Protein AF-A0A1Z8M2N9-F1 (afdb_monomer_lite)

Radius of gyration: 24.53 Å; chains: 1; bounding box: 33×75×41 Å

Secondary structure (DSSP, 8-state):
--SSTTTTHHHHHHHHHHHHHTS----S---------PPPEEEEEE-TT--BTTTHHHHHHHHHHTSTTEEEEEEPPPSSSSB-SS-EEEEEE-TT--HHHHHHHHHHTT-TT-EEE-

Foldseek 3Di:
DPPPVVVVVVVVVVVVVVVVVPPDDPDPDDPPPPPVQQDKDKFKKAQPPQWWDPPSQVVLFCLQVVDPFWDGKADDDAPDPTTRPGRMIMTTGGPPDDQVVSQVSCVVVVRHPMDTDD

pLDDT: mean 80.14, std 20.67, range [43.5, 97.88]

Sequence (118 aa):
MRGIAYAIAVLVAAGMVYLIAFQEPSNPAQTNAAAVQAEPASLTLNVPEMHCIYACFPSVKENLESREDVISVELVKQKEEGPIDTPNVIVTYSAEFDVDDAVASLEKEGFPNSSVVE

Structure (mmCIF, N/CA/C/O backbone):
data_AF-A0A1Z8M2N9-F1
#
_entry.id   AF-A0A1Z8M2N9-F1
#
loop_
_atom_site.group_PDB
_atom_site.id
_atom_site.type_symbol
_atom_site.label_atom_id
_atom_site.label_alt_id
_atom_site.label_comp_id
_atom_site.label_asym_id
_atom_site.label_entity_id
_atom_site.label_seq_id
_atom_site.pdbx_PDB_ins_code
_atom_site.Cartn_x
_atom_site.Cartn_y
_atom_site.Cartn_z
_atom_site.occupancy
_atom_site.B_iso_or_equiv
_atom_site.auth_seq_id
_atom_site.auth_comp_id
_atom_site.auth_asym_id
_atom_site.auth_atom_id
_atom_site.pdbx_PDB_model_num
ATOM 1 N N . MET A 1 1 ? 15.158 63.856 1.414 1.00 55.81 1 MET A N 1
ATOM 2 C CA . MET A 1 1 ? 15.472 62.452 1.772 1.00 55.81 1 MET A CA 1
ATOM 3 C C . MET A 1 1 ? 15.367 62.197 3.286 1.00 55.81 1 MET A C 1
ATOM 5 O O . MET A 1 1 ? 16.335 61.773 3.897 1.00 55.81 1 MET A O 1
ATOM 9 N N . ARG A 1 2 ? 14.218 62.473 3.925 1.00 55.06 2 ARG A N 1
ATOM 10 C CA . ARG A 1 2 ? 13.986 62.146 5.355 1.00 55.06 2 ARG A CA 1
ATOM 11 C C . ARG A 1 2 ? 12.550 61.693 5.689 1.00 55.06 2 ARG A C 1
ATOM 13 O O . ARG A 1 2 ? 12.278 61.380 6.836 1.00 55.06 2 ARG A O 1
ATOM 20 N N . GLY A 1 3 ? 11.651 61.621 4.700 1.00 47.78 3 GLY A N 1
ATOM 21 C CA . GLY A 1 3 ? 10.238 61.256 4.907 1.00 47.78 3 GLY A CA 1
ATOM 22 C C . GLY A 1 3 ? 9.883 59.788 4.638 1.00 47.78 3 GLY A C 1
ATOM 23 O O . GLY A 1 3 ? 8.794 59.366 4.991 1.00 47.78 3 GLY A O 1
ATOM 24 N N . ILE A 1 4 ? 10.780 59.002 4.033 1.00 53.22 4 ILE A N 1
ATOM 25 C CA . ILE A 1 4 ? 10.471 57.626 3.588 1.00 53.22 4 ILE A CA 1
ATOM 26 C C . ILE A 1 4 ? 10.848 56.583 4.659 1.00 53.22 4 ILE A C 1
ATOM 28 O O . ILE A 1 4 ? 10.261 55.510 4.721 1.00 53.22 4 ILE A O 1
ATOM 32 N N . ALA A 1 5 ? 11.773 56.914 5.567 1.00 50.75 5 ALA A N 1
ATOM 33 C CA . ALA A 1 5 ? 12.242 55.984 6.598 1.00 50.75 5 ALA A CA 1
ATOM 34 C C . ALA A 1 5 ? 11.222 55.744 7.730 1.00 50.75 5 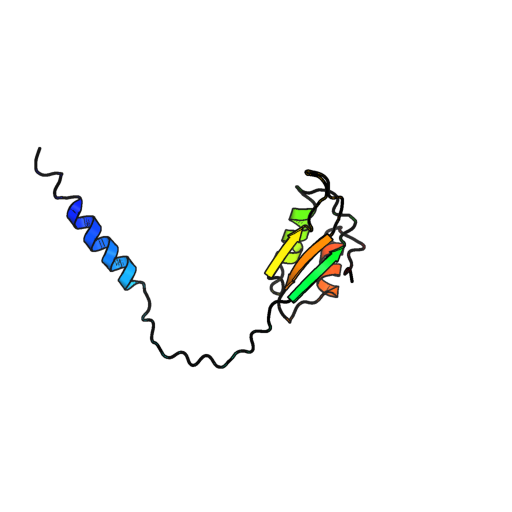ALA A C 1
ATOM 36 O O . ALA A 1 5 ? 11.224 54.678 8.337 1.00 50.75 5 ALA A O 1
ATOM 37 N N . TYR A 1 6 ? 10.322 56.697 7.998 1.00 50.12 6 TYR A N 1
ATOM 38 C CA . TYR A 1 6 ? 9.347 56.576 9.091 1.00 50.12 6 TYR A CA 1
ATOM 39 C C . TYR A 1 6 ? 8.035 55.884 8.687 1.00 50.12 6 TYR A C 1
ATOM 41 O O . TYR A 1 6 ? 7.246 55.533 9.559 1.00 50.12 6 TYR A O 1
ATOM 49 N N . ALA A 1 7 ? 7.809 55.632 7.393 1.00 48.56 7 ALA A N 1
ATOM 50 C CA . ALA A 1 7 ? 6.603 54.951 6.914 1.00 48.56 7 ALA A CA 1
ATOM 51 C C . ALA A 1 7 ? 6.660 53.416 7.078 1.00 48.56 7 ALA A C 1
ATOM 53 O O . ALA A 1 7 ? 5.619 52.770 7.144 1.00 48.56 7 ALA A O 1
ATOM 54 N N . ILE A 1 8 ? 7.856 52.824 7.184 1.00 52.81 8 ILE A N 1
ATOM 55 C CA . ILE A 1 8 ? 8.026 51.359 7.242 1.00 52.81 8 ILE A CA 1
ATOM 56 C C . ILE A 1 8 ? 7.925 50.827 8.683 1.00 52.81 8 ILE A C 1
ATOM 58 O O . ILE A 1 8 ? 7.434 49.723 8.900 1.00 52.81 8 ILE A O 1
ATOM 62 N N . ALA A 1 9 ? 8.301 51.622 9.688 1.00 46.59 9 ALA A N 1
ATOM 63 C CA . ALA A 1 9 ? 8.289 51.179 11.086 1.00 46.59 9 ALA A CA 1
ATOM 64 C C . ALA A 1 9 ? 6.873 51.016 11.680 1.00 46.59 9 ALA A C 1
ATOM 66 O O . ALA A 1 9 ? 6.684 50.230 12.603 1.00 46.59 9 ALA A O 1
ATOM 67 N N . VAL A 1 10 ? 5.867 51.719 11.148 1.00 50.84 10 VAL A N 1
ATOM 68 C CA . VAL A 1 10 ? 4.492 51.674 11.684 1.00 50.84 10 VAL A CA 1
ATOM 69 C C . VAL A 1 10 ? 3.697 50.473 11.148 1.00 50.84 10 VAL A C 1
ATOM 71 O O . VAL A 1 10 ? 2.810 49.967 11.833 1.00 50.84 10 VAL A O 1
ATOM 74 N N . LEU A 1 11 ? 4.046 49.944 9.970 1.00 50.22 11 LEU A N 1
ATOM 75 C CA . LEU A 1 11 ? 3.332 48.809 9.368 1.00 50.22 11 LEU A CA 1
ATOM 76 C C . LEU A 1 11 ? 3.673 47.452 10.008 1.00 50.22 11 LEU A C 1
ATOM 78 O O . LEU A 1 11 ? 2.864 46.530 9.940 1.00 50.22 11 LEU A O 1
ATOM 82 N N . VAL A 1 12 ? 4.814 47.329 10.693 1.00 53.00 12 VAL A N 1
ATOM 83 C CA . VAL A 1 12 ? 5.210 46.073 11.361 1.00 53.00 12 VAL A CA 1
ATOM 84 C C . VAL A 1 12 ? 4.450 45.861 12.679 1.00 53.00 12 VAL A C 1
ATOM 86 O O . VAL A 1 12 ? 4.140 44.727 13.038 1.00 53.00 12 VAL A O 1
ATOM 89 N N . ALA A 1 13 ? 4.069 46.938 13.376 1.00 50.47 13 ALA A N 1
ATOM 90 C CA . ALA A 1 13 ? 3.350 46.835 14.649 1.00 50.47 13 ALA A CA 1
ATOM 91 C C . ALA A 1 13 ? 1.858 46.498 14.472 1.00 50.47 13 ALA A C 1
ATOM 93 O O . ALA A 1 13 ? 1.310 45.731 15.258 1.00 50.47 13 ALA A O 1
ATOM 94 N N . ALA A 1 14 ? 1.201 47.014 13.427 1.00 52.34 14 ALA A N 1
ATOM 95 C CA . ALA A 1 14 ? -0.212 46.718 13.169 1.00 52.34 14 ALA A CA 1
ATOM 96 C C . ALA A 1 14 ? -0.439 45.297 12.609 1.00 52.34 14 ALA A C 1
ATOM 98 O O . ALA A 1 14 ? -1.479 44.696 12.869 1.00 52.34 14 ALA A O 1
ATOM 99 N N . GLY A 1 15 ? 0.540 44.732 11.890 1.00 51.09 15 GLY A N 1
ATOM 100 C CA . GLY A 1 15 ? 0.459 43.366 11.356 1.00 51.09 15 GLY A CA 1
ATOM 101 C C . GLY A 1 15 ? 0.570 42.267 12.421 1.00 51.09 15 GLY A C 1
ATOM 102 O O . GLY A 1 15 ? -0.100 41.243 12.317 1.00 51.09 15 GLY A O 1
ATOM 103 N N . MET A 1 16 ? 1.354 42.487 13.483 1.00 56.38 16 MET A N 1
ATOM 104 C CA . MET A 1 16 ? 1.513 41.512 14.575 1.00 56.38 16 MET A CA 1
ATOM 105 C C . MET A 1 16 ? 0.244 41.354 15.428 1.00 56.38 16 MET A C 1
ATOM 107 O O . MET A 1 16 ? -0.035 40.261 15.911 1.00 56.38 16 MET A O 1
ATOM 111 N N . VAL A 1 17 ? -0.558 42.413 15.591 1.00 53.97 17 VAL A N 1
ATOM 112 C CA . VAL A 1 17 ? -1.796 42.355 16.394 1.00 53.97 17 VAL A CA 1
ATOM 113 C C . VAL A 1 17 ? -2.914 41.610 15.652 1.00 53.97 17 VAL A C 1
ATOM 115 O O . VAL A 1 17 ? -3.728 40.941 16.285 1.00 53.97 17 VAL A O 1
ATOM 118 N N . TYR A 1 18 ? -2.925 41.642 14.314 1.00 51.06 18 TYR A N 1
ATOM 119 C CA . TYR A 1 18 ? -3.904 40.896 13.515 1.00 51.06 18 TYR A CA 1
ATOM 120 C C . TYR A 1 18 ? -3.677 39.372 13.560 1.00 51.06 18 TYR A C 1
ATOM 122 O O . TYR A 1 18 ? -4.642 38.615 13.525 1.00 51.06 18 TYR A O 1
ATOM 130 N N . LEU A 1 19 ? -2.429 38.909 13.721 1.00 50.25 19 LEU A N 1
ATOM 131 C CA . LEU A 1 19 ? -2.129 37.478 13.898 1.00 50.25 19 LEU A CA 1
ATOM 132 C C . LEU A 1 19 ? -2.524 36.937 15.283 1.00 50.25 19 LEU A C 1
ATOM 134 O O . LEU A 1 19 ? -2.783 35.746 15.409 1.00 50.25 19 LEU A O 1
ATOM 138 N N . I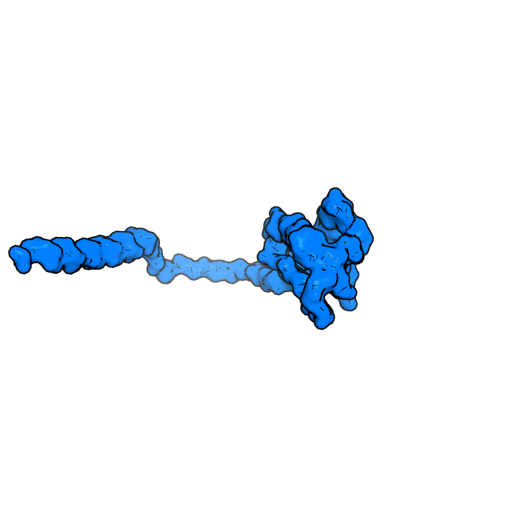LE A 1 20 ? -2.615 37.796 16.305 1.00 54.06 20 ILE A N 1
ATOM 139 C CA . ILE A 1 20 ? -3.066 37.402 17.652 1.00 54.06 20 ILE A CA 1
ATOM 140 C C . ILE A 1 20 ? -4.601 37.453 17.750 1.00 54.06 20 ILE A C 1
ATOM 142 O O . ILE A 1 20 ? -5.197 36.668 18.476 1.00 54.06 20 ILE A O 1
ATOM 146 N N . ALA A 1 21 ? -5.272 38.325 16.988 1.00 51.84 21 ALA A N 1
ATOM 147 C CA . ALA A 1 21 ? -6.736 38.439 16.996 1.00 51.84 21 ALA A CA 1
ATOM 148 C C . ALA A 1 21 ? -7.469 37.321 16.222 1.00 51.84 21 ALA A C 1
ATOM 150 O O . ALA A 1 21 ? -8.672 37.153 16.406 1.00 51.84 21 ALA A O 1
ATOM 151 N N . PHE A 1 22 ? -6.759 36.555 15.385 1.00 50.91 22 PHE A N 1
ATOM 152 C CA . PHE A 1 22 ? -7.249 35.301 14.789 1.00 50.91 22 PHE A CA 1
ATOM 153 C C . PHE A 1 22 ? -6.872 34.053 15.609 1.00 50.91 22 PHE A C 1
ATOM 155 O O . PHE A 1 22 ? -7.164 32.939 15.181 1.00 50.91 22 PHE A O 1
ATOM 162 N N . GLN A 1 23 ? -6.255 34.209 16.788 1.00 46.03 23 GLN A N 1
ATOM 163 C CA . GLN A 1 23 ? -6.206 33.125 17.764 1.00 46.03 23 GLN A CA 1
ATOM 164 C C . GLN A 1 23 ? -7.536 33.104 18.509 1.00 46.03 23 GLN A C 1
ATOM 166 O O . GLN A 1 23 ? -7.813 33.951 19.361 1.00 46.03 23 GLN A O 1
ATOM 171 N N . GLU A 1 24 ? -8.374 32.136 18.146 1.00 54.34 24 GLU A N 1
ATOM 172 C CA . GLU A 1 24 ? -9.525 31.738 18.943 1.00 54.34 24 GLU A CA 1
ATOM 173 C C . GLU A 1 24 ? -9.108 31.593 20.417 1.00 54.34 24 GLU A C 1
ATOM 175 O O . GLU A 1 24 ? -8.003 31.123 20.710 1.00 54.34 24 GLU A O 1
ATOM 180 N N . PRO A 1 25 ? -9.950 32.033 21.364 1.00 43.62 25 PRO A N 1
ATOM 181 C CA . PRO A 1 25 ? -9.616 31.999 22.775 1.00 43.62 25 PRO A CA 1
ATOM 182 C C . PRO A 1 25 ? -9.407 30.546 23.208 1.00 43.62 25 PRO A C 1
ATOM 184 O O . PRO A 1 25 ? -10.364 29.785 23.340 1.00 43.62 25 PRO A O 1
ATOM 187 N N . SER A 1 26 ? -8.153 30.177 23.474 1.00 47.47 26 SER A N 1
ATOM 188 C CA . SER A 1 26 ? -7.788 28.960 24.196 1.00 47.47 26 SER A CA 1
ATOM 189 C C . SER A 1 26 ? -8.337 29.045 25.620 1.00 47.47 26 SER A C 1
ATOM 191 O O . SER A 1 26 ? -7.664 29.456 26.564 1.00 47.47 26 SER A O 1
ATOM 193 N N . ASN A 1 27 ? -9.609 28.692 25.757 1.00 47.41 27 ASN A N 1
ATOM 194 C CA . ASN A 1 27 ? -10.272 28.398 27.011 1.00 47.41 27 ASN A CA 1
ATOM 195 C C . ASN A 1 27 ? -9.625 27.132 27.606 1.00 47.41 27 ASN A C 1
ATOM 197 O O . ASN A 1 27 ? -9.676 26.085 26.957 1.00 47.41 27 ASN A O 1
ATOM 201 N N . PRO A 1 28 ? -9.028 27.151 28.813 1.00 51.44 28 PRO A N 1
ATOM 202 C CA . PRO A 1 28 ? -8.526 25.936 29.435 1.00 51.44 28 PRO A CA 1
ATOM 203 C C . PRO A 1 28 ? -9.701 25.231 30.119 1.00 51.44 28 PRO A C 1
ATOM 205 O O . PRO A 1 28 ? -9.833 25.238 31.338 1.00 51.44 28 PRO A O 1
ATOM 208 N N . ALA A 1 29 ? -10.604 24.669 29.321 1.00 49.81 29 ALA A N 1
ATOM 209 C CA . ALA A 1 29 ? -11.669 23.795 29.795 1.00 49.81 29 ALA A CA 1
ATOM 210 C C . ALA A 1 29 ? -12.166 22.914 28.646 1.00 49.81 29 ALA A C 1
ATOM 212 O O . ALA A 1 29 ? -13.322 22.980 28.239 1.00 49.81 29 ALA A O 1
ATOM 213 N N . GLN A 1 30 ? -11.280 22.068 28.129 1.00 43.50 30 GLN A N 1
ATOM 214 C CA . GLN A 1 30 ? -11.705 20.834 27.489 1.00 43.50 30 GLN A CA 1
ATOM 215 C C . GLN A 1 30 ? -11.309 19.690 28.410 1.00 43.50 30 GLN A C 1
ATOM 217 O O . GLN A 1 30 ? -10.186 19.191 28.414 1.00 43.50 30 GLN A O 1
ATOM 222 N N . THR A 1 31 ? -12.273 19.299 29.242 1.00 52.31 31 THR A N 1
ATOM 223 C CA . THR A 1 31 ? -12.415 17.915 29.670 1.00 52.31 31 THR A CA 1
ATOM 224 C C . THR A 1 31 ? -12.534 17.089 28.396 1.00 52.31 31 THR A C 1
ATOM 226 O O . THR A 1 31 ? -13.632 16.843 27.905 1.00 52.31 31 THR A O 1
ATOM 229 N N . ASN A 1 32 ? -11.400 16.692 27.825 1.00 44.50 32 ASN A N 1
ATOM 230 C CA . ASN A 1 32 ? -11.409 15.577 26.907 1.00 44.50 32 ASN A CA 1
ATOM 231 C C . ASN A 1 32 ? -11.711 14.372 27.784 1.00 44.50 32 ASN A C 1
ATOM 233 O O . ASN A 1 32 ? -10.857 13.867 28.513 1.00 44.50 32 ASN A O 1
ATOM 237 N N . ALA A 1 33 ? -12.979 13.954 27.736 1.00 46.62 33 ALA A N 1
ATOM 238 C CA . ALA A 1 33 ? -13.302 12.546 27.808 1.00 46.62 33 ALA A CA 1
ATOM 239 C C . ALA A 1 33 ? -12.168 11.819 27.091 1.00 46.62 33 ALA A C 1
ATOM 241 O O . ALA A 1 33 ? -11.838 12.183 25.959 1.00 46.62 33 ALA A O 1
ATOM 242 N N . ALA A 1 34 ? -11.510 10.901 27.792 1.00 44.03 34 ALA A N 1
ATOM 243 C CA . ALA A 1 34 ? -10.560 10.004 27.180 1.00 44.03 34 ALA A CA 1
ATOM 244 C C . ALA A 1 34 ? -11.332 9.237 26.100 1.00 44.03 34 ALA A C 1
ATOM 246 O O . ALA A 1 34 ? -11.907 8.182 26.353 1.00 44.03 34 ALA A O 1
ATOM 247 N N . ALA A 1 35 ? -11.415 9.821 24.903 1.00 50.44 35 ALA A N 1
ATOM 248 C CA . ALA A 1 35 ? -11.509 9.062 23.690 1.00 50.44 35 ALA A CA 1
ATOM 249 C C . ALA A 1 35 ? -10.293 8.162 23.798 1.00 50.44 35 ALA A C 1
ATOM 251 O O . ALA A 1 35 ? -9.155 8.637 23.812 1.00 50.44 35 ALA A O 1
ATOM 252 N N . VAL A 1 36 ? -10.556 6.885 24.034 1.00 51.06 36 VAL A N 1
ATOM 253 C CA . VAL A 1 36 ? -9.588 5.833 23.799 1.00 51.06 36 VAL A CA 1
ATOM 254 C C . VAL A 1 36 ? -9.283 5.960 22.310 1.00 51.06 36 VAL A C 1
ATOM 256 O O . VAL A 1 36 ? -9.975 5.382 21.481 1.00 51.06 36 VAL A O 1
ATOM 259 N N . GLN A 1 37 ? -8.362 6.863 21.961 1.00 55.88 37 GLN A N 1
ATOM 260 C CA . GLN A 1 37 ? -7.787 6.934 20.634 1.00 55.88 37 GLN A CA 1
ATOM 261 C C . GLN A 1 37 ? -7.098 5.596 20.498 1.00 55.88 37 GLN A C 1
ATOM 263 O O . GLN A 1 37 ? -6.113 5.335 21.188 1.00 55.88 37 GLN A O 1
ATOM 268 N N . ALA A 1 38 ? -7.711 4.710 19.719 1.00 69.44 38 ALA A N 1
ATOM 269 C CA . ALA A 1 38 ? -7.055 3.482 19.349 1.00 69.44 38 ALA A CA 1
ATOM 270 C C . ALA A 1 38 ? -5.715 3.882 18.730 1.00 69.44 38 ALA A C 1
ATOM 272 O O . ALA A 1 38 ? -5.674 4.716 17.821 1.00 69.44 38 ALA A O 1
ATOM 273 N N . GLU A 1 39 ? -4.628 3.382 19.314 1.00 83.25 39 GLU A N 1
ATOM 274 C CA . GLU A 1 39 ? -3.299 3.694 18.816 1.00 83.25 39 GLU A CA 1
ATOM 275 C C . GLU A 1 39 ? -3.183 3.195 17.371 1.00 83.25 39 GLU A C 1
ATOM 277 O O . GLU A 1 39 ? -3.701 2.118 17.053 1.00 83.25 39 GLU A O 1
ATOM 282 N N . PRO A 1 40 ? -2.543 3.973 16.484 1.00 91.12 40 PRO A N 1
ATOM 283 C CA . PRO A 1 40 ? -2.321 3.545 15.116 1.00 91.12 40 PRO A CA 1
ATOM 284 C C . PRO A 1 40 ? -1.497 2.256 15.106 1.00 91.12 40 PRO A C 1
ATOM 286 O O . PRO A 1 40 ? -0.501 2.129 15.822 1.00 91.12 40 PRO A O 1
ATOM 289 N N . ALA A 1 41 ? -1.920 1.305 14.282 1.00 94.25 41 ALA A N 1
ATOM 290 C CA . ALA A 1 41 ? -1.231 0.041 14.077 1.00 94.25 41 ALA A CA 1
ATOM 291 C C . ALA A 1 41 ? -0.517 0.047 12.722 1.00 94.25 41 ALA A C 1
ATOM 293 O O . ALA A 1 41 ? -0.759 0.908 11.876 1.00 94.25 41 ALA A O 1
ATOM 294 N N . SER A 1 42 ? 0.391 -0.908 12.523 1.00 95.44 42 SER A N 1
ATOM 295 C CA . SER A 1 42 ? 1.072 -1.081 11.242 1.00 95.44 42 SER A CA 1
ATOM 296 C C . SER A 1 42 ? 1.119 -2.545 10.837 1.00 95.44 42 SER A C 1
ATOM 298 O O . SER A 1 42 ? 1.164 -3.435 11.687 1.00 95.44 42 SER A O 1
ATOM 300 N N . LEU A 1 43 ? 1.086 -2.789 9.532 1.00 96.12 43 LEU A N 1
ATOM 301 C CA . LEU A 1 43 ? 1.277 -4.107 8.941 1.00 96.12 43 LEU A CA 1
ATOM 302 C C . LEU A 1 43 ? 2.082 -3.988 7.656 1.00 96.12 43 LEU A C 1
ATOM 304 O O . LEU A 1 43 ? 2.190 -2.910 7.071 1.00 96.12 43 LEU A O 1
ATOM 308 N N . THR A 1 44 ? 2.638 -5.110 7.214 1.00 97.75 44 THR A N 1
ATOM 309 C CA . THR A 1 44 ? 3.362 -5.182 5.947 1.00 97.75 44 THR A CA 1
ATOM 310 C C . THR A 1 44 ? 2.531 -5.943 4.923 1.00 97.75 44 THR A C 1
ATOM 312 O O . THR A 1 44 ? 2.120 -7.074 5.179 1.00 97.75 44 THR A O 1
ATOM 315 N N . LEU A 1 45 ? 2.314 -5.339 3.757 1.00 97.50 45 LEU A N 1
ATOM 316 C CA . LEU A 1 45 ? 1.737 -5.997 2.587 1.00 97.50 45 LEU A CA 1
ATOM 317 C C . LEU A 1 45 ? 2.842 -6.328 1.590 1.00 97.50 45 LEU A C 1
ATOM 319 O O . LEU A 1 45 ? 3.663 -5.472 1.269 1.00 97.50 45 LEU A O 1
ATOM 323 N N . ASN A 1 46 ? 2.839 -7.549 1.074 1.00 97.75 46 ASN A N 1
ATOM 324 C CA . ASN A 1 46 ? 3.535 -7.924 -0.145 1.00 97.75 46 ASN A CA 1
ATOM 325 C C . ASN A 1 46 ? 2.659 -7.554 -1.348 1.00 97.75 46 ASN A C 1
ATOM 327 O O . ASN A 1 46 ? 1.466 -7.846 -1.352 1.00 97.75 46 ASN A O 1
ATOM 331 N N . VAL A 1 47 ? 3.252 -6.914 -2.353 1.00 97.06 47 VAL A N 1
ATOM 332 C CA . VAL A 1 47 ? 2.594 -6.451 -3.581 1.00 97.06 47 VAL A CA 1
ATOM 333 C C . VAL A 1 47 ? 3.435 -6.918 -4.777 1.00 97.06 47 VAL A C 1
ATOM 335 O O . VAL A 1 47 ? 4.223 -6.134 -5.309 1.00 97.06 47 VAL A O 1
ATOM 338 N N . PRO A 1 48 ? 3.333 -8.195 -5.194 1.00 95.94 48 PRO A N 1
ATOM 339 C CA . PRO A 1 48 ? 4.308 -8.840 -6.081 1.00 95.94 48 PRO A CA 1
ATOM 340 C C . PRO A 1 48 ? 4.604 -8.087 -7.380 1.00 95.94 48 PRO A C 1
ATOM 342 O O . PRO A 1 48 ? 5.760 -7.996 -7.783 1.00 95.94 48 PRO A O 1
ATOM 345 N N . GLU A 1 49 ? 3.570 -7.514 -7.997 1.00 94.69 49 GLU A N 1
ATOM 346 C CA . GLU A 1 49 ? 3.647 -6.840 -9.301 1.00 94.69 49 GLU A CA 1
ATOM 347 C C . GLU A 1 49 ? 4.219 -5.407 -9.217 1.00 94.69 49 GLU A C 1
ATOM 349 O O . GLU A 1 49 ? 4.414 -4.725 -10.228 1.00 94.69 49 GLU A O 1
ATOM 354 N N . MET A 1 50 ? 4.525 -4.916 -8.012 1.00 94.00 50 MET A N 1
ATOM 355 C CA . MET A 1 50 ? 5.097 -3.589 -7.789 1.00 94.00 50 MET A CA 1
ATOM 356 C C . MET A 1 50 ? 6.610 -3.578 -8.074 1.00 94.00 50 MET A C 1
ATOM 358 O O . MET A 1 50 ? 7.437 -3.507 -7.170 1.00 94.00 50 MET A O 1
ATOM 362 N N . HIS A 1 51 ? 6.991 -3.613 -9.351 1.00 89.56 51 HIS A N 1
ATOM 363 C CA . HIS A 1 51 ? 8.398 -3.723 -9.770 1.00 89.56 51 HIS A CA 1
ATOM 364 C C . HIS A 1 51 ? 9.142 -2.387 -9.938 1.00 89.56 51 HIS A C 1
ATOM 366 O O . HIS A 1 51 ? 10.345 -2.378 -10.205 1.00 89.56 51 HIS A O 1
ATOM 372 N N . CYS A 1 52 ? 8.451 -1.248 -9.829 1.00 88.88 52 CYS A N 1
ATOM 373 C CA . CYS A 1 52 ? 9.000 0.048 -10.218 1.00 88.88 52 CYS A CA 1
ATOM 374 C C . CYS A 1 52 ? 8.767 1.168 -9.186 1.00 88.88 52 CYS A C 1
ATOM 376 O O . CYS A 1 52 ? 7.634 1.456 -8.803 1.00 88.88 52 CYS A O 1
ATOM 378 N N . ILE A 1 53 ? 9.845 1.852 -8.773 1.00 90.19 53 ILE A N 1
ATOM 379 C CA . ILE A 1 53 ? 9.806 2.893 -7.723 1.00 90.19 53 ILE A CA 1
ATOM 380 C C . ILE A 1 53 ? 9.030 4.142 -8.154 1.00 90.19 53 ILE A C 1
ATOM 382 O O . ILE A 1 53 ? 8.394 4.778 -7.325 1.00 90.19 53 ILE A O 1
ATOM 386 N N . TYR A 1 54 ? 9.072 4.512 -9.434 1.00 90.69 54 TYR A N 1
ATOM 387 C CA . TYR A 1 54 ? 8.548 5.809 -9.885 1.00 90.69 54 TYR A CA 1
ATOM 388 C C . TYR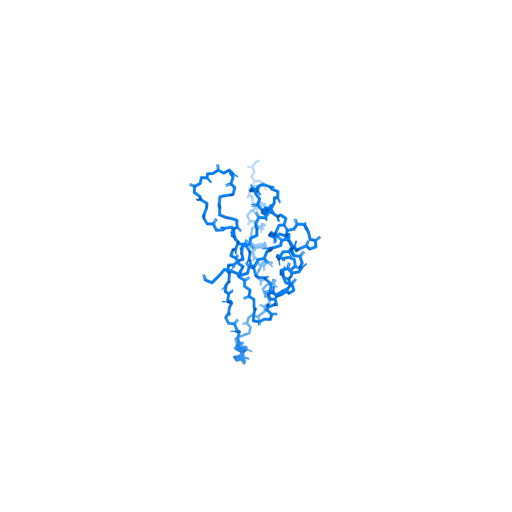 A 1 54 ? 7.104 5.786 -10.394 1.00 90.69 54 TYR A C 1
ATOM 390 O O . TYR A 1 54 ? 6.549 6.851 -10.641 1.00 90.69 54 TYR A O 1
ATOM 398 N N . ALA A 1 55 ? 6.499 4.609 -10.565 1.00 91.56 55 ALA A N 1
ATOM 399 C CA . ALA A 1 55 ? 5.113 4.498 -11.025 1.00 91.56 55 ALA A CA 1
ATOM 400 C C . ALA A 1 55 ? 4.319 3.493 -10.188 1.00 91.56 55 ALA A C 1
ATOM 402 O O . ALA A 1 55 ? 3.310 3.855 -9.602 1.00 91.56 55 ALA A O 1
ATOM 403 N N . CYS A 1 56 ? 4.824 2.268 -10.045 1.00 94.62 56 CYS A N 1
ATOM 404 C CA . CYS A 1 56 ? 4.132 1.185 -9.359 1.00 94.62 56 CYS A CA 1
ATOM 405 C C . CYS A 1 56 ? 3.925 1.522 -7.876 1.00 94.62 56 CYS A C 1
ATOM 407 O O . CYS A 1 56 ? 2.798 1.508 -7.395 1.00 94.62 56 CYS A O 1
ATOM 409 N N . PHE A 1 57 ? 5.001 1.883 -7.164 1.00 95.56 57 PHE A N 1
ATOM 410 C CA . PHE A 1 57 ? 4.892 2.258 -5.752 1.00 95.56 57 PHE A CA 1
ATOM 411 C C . PHE A 1 57 ? 4.004 3.493 -5.523 1.00 95.56 57 PHE A C 1
ATOM 413 O O . PHE A 1 57 ? 3.116 3.408 -4.678 1.00 95.56 57 PHE A O 1
ATOM 420 N N . PRO A 1 58 ? 4.161 4.609 -6.263 1.00 96.19 58 PRO A N 1
ATOM 421 C CA . PRO A 1 58 ? 3.255 5.745 -6.157 1.00 96.19 58 PRO A CA 1
ATOM 422 C C . PRO A 1 58 ? 1.788 5.373 -6.364 1.00 96.19 58 PRO A C 1
ATOM 424 O O . PRO A 1 58 ? 0.961 5.821 -5.582 1.00 96.19 58 PRO A O 1
ATOM 427 N N . SER A 1 59 ? 1.465 4.516 -7.338 1.00 96.81 59 SER A N 1
ATOM 428 C CA . SER A 1 59 ? 0.088 4.059 -7.565 1.00 96.81 59 SER A CA 1
ATOM 429 C C . SER A 1 59 ? -0.458 3.217 -6.407 1.00 96.81 59 SER A C 1
ATOM 431 O O . SER A 1 59 ? -1.579 3.449 -5.966 1.00 96.81 59 SER A O 1
ATOM 433 N N . VAL A 1 60 ? 0.333 2.282 -5.870 1.00 97.25 60 VAL A N 1
ATOM 434 C CA . VAL A 1 60 ? -0.039 1.490 -4.679 1.00 97.25 60 VAL A CA 1
ATOM 435 C C . VAL A 1 60 ? -0.267 2.402 -3.474 1.00 97.25 60 VAL A C 1
ATOM 437 O O . VAL A 1 60 ? -1.267 2.279 -2.771 1.00 97.25 60 VAL A O 1
ATOM 440 N N . LYS A 1 61 ? 0.659 3.340 -3.251 1.00 97.88 61 LYS A N 1
ATOM 441 C CA . LYS A 1 61 ? 0.600 4.317 -2.164 1.00 97.88 61 LYS A CA 1
ATOM 442 C C . LYS A 1 61 ? -0.641 5.197 -2.284 1.00 97.88 61 LYS A C 1
ATOM 444 O O . LYS A 1 61 ? -1.367 5.320 -1.310 1.00 97.88 61 LYS A O 1
ATOM 449 N N . GLU A 1 62 ? -0.909 5.760 -3.458 1.00 97.56 62 GLU A N 1
ATOM 450 C CA . GLU A 1 62 ? -2.082 6.603 -3.704 1.00 97.56 62 GLU A CA 1
ATOM 451 C C . GLU A 1 62 ? -3.392 5.830 -3.511 1.00 97.56 62 GLU A C 1
ATOM 453 O O . GLU A 1 62 ? -4.296 6.332 -2.849 1.00 97.56 62 GLU A O 1
ATOM 458 N N . ASN A 1 63 ? -3.485 4.595 -4.017 1.00 97.44 63 ASN A N 1
ATOM 459 C CA . ASN A 1 63 ? -4.675 3.763 -3.832 1.00 97.44 63 ASN A CA 1
ATOM 460 C C . ASN A 1 63 ? -4.971 3.526 -2.345 1.00 97.44 63 ASN A C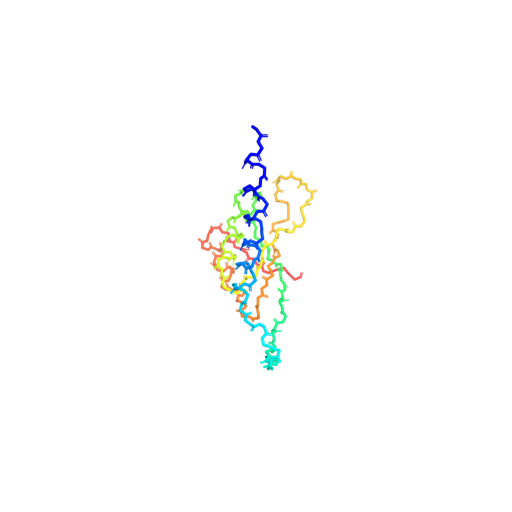 1
ATOM 462 O O . ASN A 1 63 ? -6.096 3.742 -1.898 1.00 97.44 63 ASN A O 1
ATOM 466 N N . LEU A 1 64 ? -3.960 3.135 -1.570 1.00 97.44 64 LEU A N 1
ATOM 467 C CA . LEU A 1 64 ? -4.117 2.848 -0.146 1.00 97.44 64 LEU A CA 1
ATOM 468 C C . LEU A 1 64 ? -4.336 4.120 0.687 1.00 97.44 64 LEU A C 1
ATOM 470 O O . LEU A 1 64 ? -5.225 4.134 1.529 1.00 97.44 64 LEU A O 1
ATOM 474 N N . GLU A 1 65 ? -3.583 5.196 0.441 1.00 97.56 65 GLU A N 1
ATOM 475 C CA . GLU A 1 65 ? -3.723 6.473 1.166 1.00 97.56 65 GLU A CA 1
ATOM 476 C C . GLU A 1 65 ? -4.995 7.249 0.785 1.00 97.56 65 GLU A C 1
ATOM 478 O O . GLU A 1 65 ? -5.357 8.201 1.470 1.00 97.56 65 GLU A O 1
ATOM 483 N N . SER A 1 66 ? -5.704 6.851 -0.280 1.00 97.19 66 SER A N 1
ATOM 484 C CA . SER A 1 66 ? -7.030 7.399 -0.597 1.00 97.19 66 SER A CA 1
ATOM 485 C C . SER A 1 66 ? -8.127 6.936 0.368 1.00 97.19 66 SER A C 1
ATOM 487 O O . SER A 1 66 ? -9.214 7.520 0.388 1.00 97.19 66 SER A O 1
ATOM 489 N N . ARG A 1 67 ? -7.858 5.893 1.160 1.00 95.81 67 ARG A N 1
ATOM 490 C CA . ARG A 1 67 ? -8.794 5.350 2.143 1.00 95.81 67 ARG A CA 1
ATOM 491 C C . ARG A 1 67 ? -8.739 6.154 3.441 1.00 95.81 67 ARG A C 1
ATOM 493 O O . ARG A 1 67 ? -7.673 6.564 3.887 1.00 95.81 67 ARG A O 1
ATOM 500 N N . GLU A 1 68 ? -9.887 6.327 4.088 1.00 94.88 68 GLU A N 1
ATOM 501 C CA . GLU A 1 68 ? -9.996 7.087 5.344 1.00 94.88 68 GLU A CA 1
ATOM 502 C C . GLU A 1 68 ? -9.380 6.353 6.551 1.00 94.88 68 GLU A C 1
ATOM 504 O O . GLU A 1 68 ? -9.009 6.981 7.543 1.00 94.88 68 GLU A O 1
ATOM 509 N N . ASP A 1 69 ? -9.262 5.026 6.468 1.00 94.81 69 ASP A N 1
ATOM 510 C CA . ASP A 1 69 ? -8.718 4.153 7.510 1.00 94.81 69 ASP A CA 1
ATOM 511 C C . ASP A 1 69 ? -7.180 4.036 7.469 1.00 94.81 69 ASP A C 1
ATOM 513 O O . ASP A 1 69 ? -6.585 3.517 8.421 1.00 94.81 69 ASP A O 1
ATOM 517 N N . VAL A 1 70 ? -6.530 4.560 6.420 1.00 96.75 70 VAL A N 1
ATOM 518 C CA . VAL A 1 70 ? -5.074 4.551 6.216 1.00 96.75 70 VAL A CA 1
ATOM 519 C C . VAL A 1 70 ? -4.460 5.901 6.586 1.00 96.75 70 VAL A C 1
ATOM 521 O O . VAL A 1 70 ? -4.909 6.962 6.170 1.00 96.75 70 VAL A O 1
ATOM 524 N N . ILE A 1 71 ? -3.380 5.856 7.365 1.00 96.31 71 ILE A N 1
ATOM 525 C CA . ILE A 1 71 ? -2.657 7.038 7.854 1.00 96.31 71 ILE A CA 1
ATOM 526 C C . ILE A 1 71 ? -1.430 7.319 6.985 1.00 96.31 71 ILE A C 1
ATOM 528 O O . ILE A 1 71 ? -1.153 8.471 6.651 1.00 96.31 71 ILE A O 1
ATOM 532 N N . SER A 1 72 ? -0.666 6.280 6.644 1.00 96.81 72 SER A N 1
ATOM 533 C CA . SER A 1 72 ? 0.494 6.402 5.761 1.00 96.81 72 SER A CA 1
ATOM 534 C C . SER A 1 72 ? 0.878 5.070 5.133 1.00 96.81 72 SER A C 1
ATOM 536 O O . SER A 1 72 ? 0.668 4.002 5.712 1.00 96.81 72 SER A O 1
ATOM 538 N N . VAL A 1 73 ? 1.496 5.145 3.955 1.00 97.88 73 VAL A N 1
ATOM 539 C CA . VAL A 1 73 ? 2.090 3.996 3.271 1.00 97.88 73 VAL A CA 1
ATOM 540 C C . VAL A 1 73 ? 3.535 4.287 2.898 1.00 97.88 73 VAL A C 1
ATOM 542 O O . VAL A 1 73 ? 3.846 5.267 2.214 1.00 97.88 73 VAL A O 1
ATOM 545 N N . GLU A 1 74 ? 4.429 3.403 3.325 1.00 96.94 74 GLU A N 1
ATOM 546 C CA . GLU A 1 74 ? 5.866 3.507 3.095 1.00 96.94 74 GLU A CA 1
ATOM 547 C C . GLU A 1 74 ? 6.395 2.273 2.369 1.00 96.94 74 GLU A C 1
ATOM 549 O O . GLU A 1 74 ? 5.961 1.150 2.613 1.00 96.94 74 GLU A O 1
ATOM 554 N N . LEU A 1 75 ? 7.364 2.467 1.477 1.00 95.31 75 LEU A N 1
ATOM 555 C CA . LEU A 1 75 ? 8.066 1.350 0.858 1.00 95.31 75 LEU A CA 1
ATOM 556 C C . LEU A 1 75 ? 9.076 0.780 1.859 1.00 95.31 75 LEU A C 1
ATOM 558 O O . LEU A 1 75 ? 9.853 1.532 2.453 1.00 95.31 75 LEU A O 1
ATOM 562 N N . VAL A 1 76 ? 9.115 -0.546 2.011 1.00 94.56 76 VAL A N 1
ATOM 563 C CA . VAL A 1 76 ? 10.160 -1.202 2.810 1.00 94.56 76 VAL A CA 1
ATOM 564 C C . VAL A 1 76 ? 11.541 -0.845 2.249 1.00 94.56 76 VAL A C 1
ATOM 566 O O . VAL A 1 76 ? 11.710 -0.598 1.054 1.00 94.56 76 VAL A O 1
ATOM 569 N N . LYS A 1 77 ? 12.558 -0.817 3.114 1.00 92.56 77 LYS A N 1
ATOM 570 C CA . LYS A 1 77 ? 13.940 -0.536 2.714 1.00 92.56 77 LYS A CA 1
ATOM 571 C C . LYS A 1 77 ? 14.397 -1.474 1.588 1.00 92.56 77 LYS A C 1
ATOM 573 O O . LYS A 1 77 ? 14.439 -2.689 1.768 1.00 92.56 77 LYS A O 1
ATOM 578 N N . GLN A 1 78 ? 14.796 -0.886 0.463 1.00 92.25 78 GLN A N 1
ATOM 579 C CA . GLN A 1 78 ? 15.337 -1.607 -0.690 1.00 92.25 78 GLN A CA 1
ATOM 580 C C . GLN A 1 78 ? 16.844 -1.860 -0.533 1.00 92.25 78 GLN A C 1
ATOM 582 O O . GLN A 1 78 ? 17.519 -1.205 0.271 1.00 92.25 78 GLN A O 1
ATOM 587 N N . LYS A 1 79 ? 17.371 -2.843 -1.273 1.00 88.62 79 LYS A N 1
ATOM 588 C CA . LYS A 1 79 ? 18.804 -3.186 -1.256 1.00 88.62 79 LYS A CA 1
ATOM 589 C C . LYS A 1 79 ? 19.618 -2.201 -2.087 1.00 88.62 79 LYS A C 1
ATOM 591 O O . LYS A 1 79 ? 20.690 -1.789 -1.650 1.00 88.62 79 LYS A O 1
ATOM 596 N N . GLU A 1 80 ? 19.093 -1.832 -3.250 1.00 83.88 80 GLU A N 1
ATOM 597 C CA . GLU A 1 80 ? 19.726 -0.940 -4.217 1.00 83.88 80 GLU A CA 1
ATOM 598 C C . GLU A 1 80 ? 18.779 0.214 -4.585 1.00 83.88 80 GLU A C 1
ATOM 600 O O . GLU A 1 80 ? 17.563 0.130 -4.404 1.00 83.88 80 GLU A O 1
ATOM 605 N N . GLU A 1 81 ? 19.331 1.329 -5.064 1.00 77.06 81 GLU A N 1
ATOM 606 C CA . GLU A 1 81 ? 18.526 2.449 -5.559 1.00 77.06 81 GLU A CA 1
ATOM 607 C C . GLU A 1 81 ? 18.032 2.148 -6.984 1.00 77.06 81 GLU A C 1
ATOM 609 O O . GLU A 1 81 ? 18.832 1.862 -7.873 1.00 77.06 81 GLU A O 1
ATOM 614 N N . GLY A 1 82 ? 16.720 2.250 -7.224 1.00 79.94 82 GLY A N 1
ATOM 615 C CA . GLY A 1 82 ? 16.128 2.147 -8.565 1.00 79.94 82 GLY A CA 1
ATOM 616 C C . GLY A 1 82 ? 15.060 1.054 -8.704 1.00 79.94 82 GLY A C 1
ATOM 617 O O . GLY A 1 82 ? 13.879 1.398 -8.779 1.00 79.94 82 GLY A O 1
ATOM 618 N N . PRO A 1 83 ? 15.425 -0.236 -8.810 1.00 83.44 83 PRO A N 1
ATOM 619 C CA . PRO A 1 83 ? 14.458 -1.331 -8.861 1.00 83.44 83 PRO A CA 1
ATOM 620 C C . PRO A 1 83 ? 13.872 -1.646 -7.476 1.00 83.44 83 PRO A C 1
ATOM 622 O O . PRO A 1 83 ? 14.485 -1.374 -6.446 1.00 83.44 83 PRO A O 1
ATOM 625 N N . ILE A 1 84 ? 12.669 -2.230 -7.452 1.00 88.81 84 ILE A N 1
ATOM 626 C CA . ILE A 1 84 ? 12.072 -2.766 -6.222 1.00 88.81 84 ILE A CA 1
ATOM 627 C C . ILE A 1 84 ? 12.446 -4.245 -6.110 1.00 88.81 84 ILE A C 1
ATOM 629 O O . ILE A 1 84 ? 11.907 -5.083 -6.831 1.00 88.81 84 ILE A O 1
ATOM 633 N N . ASP A 1 85 ? 13.357 -4.563 -5.191 1.00 90.94 85 ASP A N 1
ATOM 634 C CA . ASP A 1 85 ? 13.785 -5.939 -4.896 1.00 90.94 85 ASP A CA 1
ATOM 635 C C . ASP A 1 85 ? 12.944 -6.588 -3.796 1.00 90.94 85 ASP A C 1
ATOM 637 O O . ASP A 1 85 ? 12.866 -7.811 -3.684 1.00 90.94 85 ASP A O 1
ATOM 641 N N . THR A 1 86 ? 12.375 -5.758 -2.923 1.00 93.25 86 THR A N 1
ATOM 642 C CA . THR A 1 86 ? 11.501 -6.179 -1.830 1.00 93.25 86 THR A CA 1
ATOM 643 C C . THR A 1 86 ? 10.164 -5.484 -2.039 1.00 93.25 86 THR A C 1
ATOM 645 O O . THR A 1 86 ? 10.010 -4.344 -1.590 1.00 93.25 86 THR A O 1
ATOM 648 N N . PRO A 1 87 ? 9.214 -6.118 -2.748 1.00 95.44 87 PRO A N 1
ATOM 649 C CA . PRO A 1 87 ? 7.942 -5.509 -3.119 1.00 95.44 87 PRO A CA 1
ATOM 650 C C . PRO A 1 87 ? 6.973 -5.510 -1.933 1.00 95.44 87 PRO A C 1
ATOM 652 O O . PRO A 1 87 ? 5.874 -6.045 -2.001 1.00 95.44 87 PRO A O 1
ATOM 655 N N . ASN A 1 88 ? 7.414 -4.935 -0.819 1.00 96.75 88 ASN A N 1
ATOM 656 C CA . ASN A 1 88 ? 6.660 -4.852 0.414 1.00 96.75 88 ASN A CA 1
ATOM 657 C C . ASN A 1 88 ? 6.419 -3.385 0.761 1.00 96.75 88 ASN A C 1
ATOM 659 O O . ASN A 1 88 ? 7.341 -2.565 0.691 1.00 96.75 88 ASN A O 1
ATOM 663 N N . VAL A 1 89 ? 5.203 -3.076 1.191 1.00 97.19 89 VAL A N 1
ATOM 664 C CA . VAL A 1 89 ? 4.823 -1.768 1.722 1.00 97.19 89 VAL A CA 1
ATOM 665 C C . VAL A 1 89 ? 4.383 -1.907 3.172 1.00 97.19 89 VAL A C 1
ATOM 667 O O . VAL A 1 89 ? 3.742 -2.886 3.548 1.00 97.19 89 VAL A O 1
ATOM 670 N N . ILE A 1 90 ? 4.750 -0.932 3.990 1.00 97.75 90 ILE A N 1
ATOM 671 C CA . ILE A 1 90 ? 4.309 -0.806 5.373 1.00 97.75 90 ILE A CA 1
ATOM 672 C C . ILE A 1 90 ? 3.119 0.141 5.361 1.00 97.75 90 ILE A C 1
ATOM 674 O O . ILE A 1 90 ? 3.246 1.289 4.935 1.00 97.75 90 ILE A O 1
ATOM 678 N N . VAL A 1 91 ? 1.973 -0.345 5.818 1.00 97.69 91 VAL A N 1
ATOM 679 C CA . VAL A 1 91 ? 0.745 0.436 5.945 1.00 97.69 91 VAL A CA 1
ATOM 680 C C . VAL A 1 91 ? 0.560 0.759 7.417 1.00 97.69 91 VAL A C 1
ATOM 682 O O . VAL A 1 91 ? 0.484 -0.154 8.237 1.00 97.69 91 VAL A O 1
ATOM 685 N N . THR A 1 92 ? 0.492 2.046 7.747 1.00 97.44 92 THR A N 1
ATOM 686 C CA . THR A 1 92 ? 0.075 2.534 9.065 1.00 97.44 92 THR A CA 1
ATOM 687 C C . THR A 1 92 ? -1.391 2.920 8.983 1.00 97.44 92 THR A C 1
ATOM 689 O O . THR A 1 92 ? -1.782 3.663 8.082 1.00 97.44 92 THR A O 1
ATOM 692 N N . TYR A 1 93 ? -2.205 2.426 9.906 1.00 96.50 93 TYR A N 1
ATOM 693 C CA . TYR A 1 93 ? -3.656 2.492 9.803 1.00 96.50 93 TYR A CA 1
ATOM 694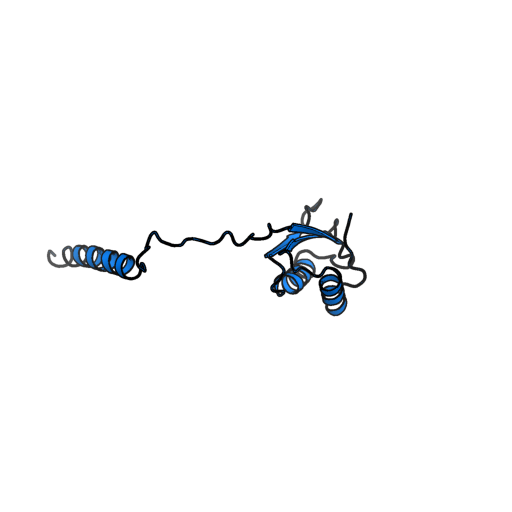 C C . TYR A 1 93 ? -4.339 2.666 11.165 1.00 96.50 93 TYR A C 1
ATOM 696 O O . TYR A 1 93 ? -3.746 2.457 12.227 1.00 96.50 93 TYR A O 1
ATOM 704 N N . SER A 1 94 ? -5.599 3.088 11.120 1.00 94.12 94 SER A N 1
ATOM 705 C CA . SER A 1 94 ? -6.475 3.235 12.287 1.00 94.12 94 SER A CA 1
ATOM 706 C C . SER A 1 94 ? -7.232 1.935 12.594 1.00 94.12 94 SER A C 1
ATOM 708 O O . SER A 1 94 ? -7.301 1.041 11.762 1.00 94.12 94 SER A O 1
ATOM 710 N N . ALA A 1 95 ? -7.839 1.806 13.777 1.00 88.94 95 ALA A N 1
ATOM 711 C CA . ALA A 1 95 ? -8.465 0.549 14.219 1.00 88.94 95 ALA A CA 1
ATOM 712 C C . ALA A 1 95 ? -9.584 -0.016 13.316 1.00 88.94 95 ALA A C 1
ATOM 714 O O . ALA A 1 95 ? -9.980 -1.163 13.509 1.00 88.94 95 ALA A O 1
ATOM 715 N N . GLU A 1 96 ? -10.092 0.763 12.361 1.00 90.00 96 GLU A N 1
ATOM 716 C CA . GLU A 1 96 ? -11.152 0.367 11.425 1.00 90.00 96 GLU A CA 1
ATOM 717 C C . GLU A 1 96 ? -10.618 -0.214 10.103 1.00 90.00 96 GLU A C 1
ATOM 719 O O . GLU A 1 96 ? -11.405 -0.494 9.204 1.00 90.00 96 GLU A O 1
ATOM 724 N N . PHE A 1 97 ? -9.301 -0.412 9.978 1.00 94.81 97 PHE A N 1
ATOM 725 C CA . PHE A 1 97 ? -8.686 -0.913 8.750 1.00 94.81 97 PHE A CA 1
ATOM 726 C C . PHE A 1 97 ? -9.131 -2.329 8.383 1.00 94.81 97 PHE A C 1
ATOM 728 O O . PHE A 1 97 ? -8.911 -3.282 9.137 1.00 94.81 97 PHE A O 1
ATOM 735 N N . ASP A 1 98 ? -9.687 -2.463 7.180 1.00 95.69 98 ASP A N 1
ATOM 736 C CA . ASP A 1 98 ? -10.044 -3.748 6.585 1.00 95.69 98 ASP A CA 1
ATOM 737 C C . ASP A 1 98 ? -8.959 -4.198 5.596 1.00 95.69 98 ASP A C 1
ATOM 739 O O . ASP A 1 98 ? -8.797 -3.655 4.499 1.00 95.69 98 ASP A O 1
ATOM 743 N N . VAL A 1 99 ? -8.205 -5.217 6.009 1.00 95.25 99 VAL A N 1
ATOM 744 C CA . VAL A 1 99 ? -7.115 -5.807 5.226 1.00 95.25 99 VAL A CA 1
ATOM 745 C C . VAL A 1 99 ? -7.623 -6.414 3.917 1.00 95.25 99 VAL A C 1
ATOM 747 O O . VAL A 1 99 ? -6.974 -6.253 2.882 1.00 95.25 99 VAL A O 1
ATOM 750 N N . ASP A 1 100 ? -8.757 -7.114 3.950 1.00 96.19 100 ASP A N 1
ATOM 751 C CA . ASP A 1 100 ? -9.287 -7.826 2.788 1.00 96.19 100 ASP A CA 1
ATOM 752 C C . ASP A 1 100 ? -9.780 -6.828 1.734 1.00 96.19 100 ASP A C 1
ATOM 754 O O . ASP A 1 100 ? -9.518 -6.997 0.541 1.00 96.19 100 ASP A O 1
ATOM 758 N N . ASP A 1 101 ? -10.430 -5.745 2.167 1.00 96.50 101 ASP A N 1
ATOM 759 C CA . ASP A 1 101 ? -10.857 -4.669 1.271 1.00 96.50 101 ASP A CA 1
ATOM 760 C C . ASP A 1 101 ? -9.664 -3.906 0.668 1.00 96.50 101 ASP A C 1
ATOM 762 O O . ASP A 1 101 ? -9.676 -3.594 -0.526 1.00 96.50 101 ASP A O 1
ATOM 766 N N . ALA A 1 102 ? -8.599 -3.666 1.442 1.00 96.56 102 ALA A N 1
ATOM 767 C CA . ALA A 1 102 ? -7.365 -3.058 0.936 1.00 96.56 102 ALA A CA 1
ATOM 768 C C . ALA A 1 102 ? -6.645 -3.953 -0.091 1.00 96.56 102 ALA A C 1
ATOM 770 O O . ALA A 1 102 ? -6.184 -3.479 -1.129 1.00 96.56 102 ALA A O 1
ATOM 771 N N . VAL A 1 103 ? -6.576 -5.265 0.142 1.00 96.88 103 VAL A N 1
ATOM 772 C CA . VAL A 1 103 ? -6.029 -6.214 -0.843 1.00 96.88 103 VAL A CA 1
ATOM 773 C C . VAL A 1 103 ? -6.902 -6.254 -2.102 1.00 96.88 103 VAL A C 1
ATOM 775 O O . VAL A 1 103 ? -6.380 -6.222 -3.219 1.00 96.88 103 VAL A O 1
ATOM 778 N N . ALA A 1 104 ? -8.227 -6.249 -1.947 1.00 97.06 104 ALA A N 1
ATOM 779 C CA . ALA A 1 104 ? -9.156 -6.225 -3.071 1.00 97.06 104 ALA A CA 1
ATOM 780 C C . ALA A 1 104 ? -9.096 -4.910 -3.872 1.00 97.06 104 ALA A C 1
ATOM 782 O O . ALA A 1 104 ? -9.346 -4.922 -5.082 1.00 97.06 104 ALA A O 1
ATOM 783 N N . SER A 1 105 ? -8.788 -3.769 -3.242 1.00 96.75 105 SER A N 1
ATOM 784 C CA . SER A 1 105 ? -8.590 -2.498 -3.954 1.00 96.75 105 SER A CA 1
ATOM 785 C C . SER A 1 105 ? -7.314 -2.518 -4.793 1.00 96.75 105 SER A C 1
ATOM 787 O O . SER A 1 105 ? -7.347 -2.096 -5.948 1.00 96.75 105 SER A O 1
ATOM 789 N N . LEU A 1 106 ? -6.230 -3.096 -4.267 1.00 96.81 106 LEU A N 1
ATOM 790 C CA . LEU A 1 106 ? -4.977 -3.287 -5.001 1.00 96.81 106 LEU A CA 1
ATOM 791 C C . LEU A 1 106 ? -5.143 -4.223 -6.203 1.00 96.81 106 LEU A C 1
ATOM 793 O O . LEU A 1 106 ? -4.634 -3.931 -7.285 1.00 96.81 106 LEU A O 1
ATOM 797 N N . GLU A 1 107 ? -5.901 -5.312 -6.060 1.00 96.19 107 GLU A N 1
ATOM 798 C CA . GLU A 1 107 ? -6.181 -6.222 -7.176 1.00 96.19 107 GLU A CA 1
ATOM 799 C C . GLU A 1 107 ? -6.912 -5.510 -8.327 1.00 96.19 107 GLU A C 1
ATOM 801 O O . GLU A 1 107 ? -6.550 -5.682 -9.493 1.00 96.19 107 GLU A O 1
ATOM 806 N N . LYS A 1 108 ? -7.891 -4.650 -8.010 1.00 96.06 108 LYS A N 1
ATOM 807 C CA . LYS A 1 108 ? -8.628 -3.850 -9.008 1.00 96.06 108 LYS A CA 1
ATOM 808 C C . LYS A 1 108 ? -7.737 -2.849 -9.748 1.00 96.06 108 LYS A C 1
ATOM 810 O O . LYS A 1 108 ? -8.003 -2.578 -10.916 1.00 96.06 108 LYS A O 1
ATOM 815 N N . GLU A 1 109 ? -6.691 -2.341 -9.099 1.00 94.19 109 GLU A N 1
ATOM 816 C CA . GLU A 1 109 ? -5.689 -1.449 -9.707 1.00 94.19 109 GLU A CA 1
ATOM 817 C C . GLU A 1 109 ? -4.607 -2.187 -10.511 1.00 94.19 109 GLU A C 1
ATOM 819 O O . GLU A 1 109 ? -3.691 -1.570 -11.053 1.00 94.19 109 GLU A O 1
ATOM 824 N N . GLY A 1 110 ? -4.705 -3.513 -10.630 1.00 95.56 110 GLY A N 1
ATOM 825 C CA . GLY A 1 110 ? -3.741 -4.307 -11.387 1.00 95.56 110 GLY A CA 1
ATOM 826 C C . GLY A 1 110 ? -2.536 -4.766 -10.570 1.00 95.56 110 GLY A C 1
ATOM 827 O O . GLY A 1 110 ? -1.524 -5.139 -11.160 1.00 95.56 110 GLY A O 1
ATOM 828 N N . PHE A 1 111 ? -2.656 -4.810 -9.239 1.00 96.25 111 PHE A N 1
ATOM 829 C CA . PHE A 1 111 ? -1.695 -5.441 -8.329 1.00 96.25 111 PHE A CA 1
ATOM 830 C C . PHE A 1 111 ? -2.271 -6.733 -7.716 1.00 96.25 111 PHE A C 1
ATOM 832 O O . PHE A 1 111 ? -2.515 -6.803 -6.503 1.00 96.25 111 PHE A O 1
ATOM 839 N N . PRO A 1 112 ? -2.534 -7.771 -8.536 1.00 95.75 112 PRO A N 1
ATOM 840 C CA . PRO A 1 112 ? -3.068 -9.038 -8.058 1.00 95.75 112 PRO A CA 1
ATOM 841 C C . PRO A 1 112 ? -2.088 -9.752 -7.123 1.00 95.75 112 PRO A C 1
ATOM 843 O O . PRO A 1 112 ? -0.884 -9.495 -7.130 1.00 95.75 112 PRO A O 1
ATOM 846 N N . ASN A 1 113 ? -2.612 -10.713 -6.361 1.00 95.12 113 ASN A N 1
ATOM 847 C CA . ASN A 1 113 ? -1.846 -11.537 -5.416 1.00 95.12 113 ASN A CA 1
ATOM 848 C C . ASN A 1 113 ? -1.170 -10.741 -4.286 1.00 95.12 113 ASN A C 1
ATOM 850 O O . ASN A 1 113 ? -0.222 -11.235 -3.677 1.00 95.12 113 ASN A O 1
ATOM 854 N N . SER A 1 114 ? -1.645 -9.525 -4.003 1.00 96.75 11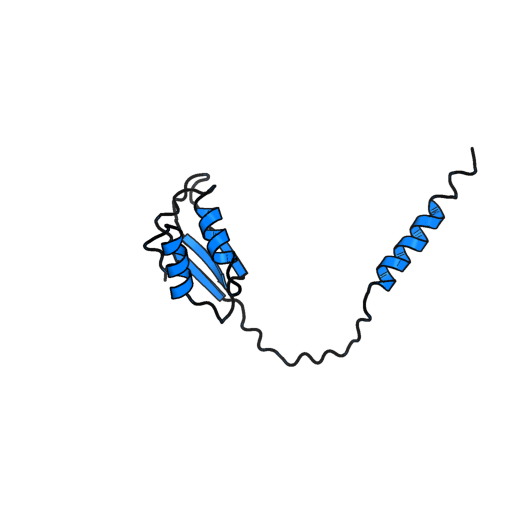4 SER A N 1
ATOM 855 C CA . SER A 1 114 ? -1.209 -8.773 -2.828 1.00 96.75 114 SER A CA 1
ATOM 856 C C . SER A 1 114 ? -1.657 -9.489 -1.548 1.00 96.75 114 SER A C 1
ATOM 858 O O . SER A 1 114 ? -2.759 -10.032 -1.496 1.00 96.75 114 SER A O 1
ATOM 860 N N . SER A 1 115 ? -0.816 -9.525 -0.514 1.00 96.69 115 SER A N 1
ATOM 861 C CA . SER A 1 115 ? -1.115 -10.258 0.725 1.00 96.69 115 SER A CA 1
ATOM 862 C C . SER A 1 115 ? -0.374 -9.700 1.935 1.00 96.69 115 SER A C 1
ATOM 864 O O . SER A 1 115 ? 0.683 -9.094 1.796 1.00 96.69 115 SER A O 1
ATOM 866 N N . VAL A 1 116 ? -0.872 -9.961 3.143 1.00 96.06 116 VAL A N 1
ATOM 867 C CA . VAL A 1 116 ? -0.139 -9.644 4.381 1.00 96.06 116 VAL A CA 1
ATOM 868 C C . VAL A 1 116 ? 1.092 -10.540 4.523 1.00 96.06 116 VAL A C 1
ATOM 870 O O . VAL A 1 116 ? 1.058 -11.717 4.161 1.00 96.06 116 VAL A O 1
ATOM 873 N N . VAL A 1 117 ? 2.177 -9.975 5.052 1.00 92.75 117 VAL A N 1
ATOM 874 C CA . VAL A 1 117 ? 3.385 -10.702 5.459 1.00 92.75 117 VAL A CA 1
ATOM 875 C C . VAL A 1 117 ? 3.405 -10.804 6.985 1.00 92.75 117 VAL A C 1
ATOM 877 O O . VAL A 1 117 ? 3.348 -9.772 7.656 1.00 92.75 117 VAL A O 1
ATOM 880 N N . GLU A 1 118 ? 3.481 -12.031 7.507 1.00 74.25 118 GLU A N 1
ATOM 881 C CA . GLU A 1 118 ? 3.662 -12.332 8.942 1.00 74.25 118 GLU A CA 1
ATOM 882 C C . GLU A 1 118 ? 5.135 -12.299 9.379 1.00 74.25 118 GLU A C 1
ATOM 884 O O . GLU A 1 118 ? 6.012 -12.723 8.586 1.00 74.25 118 GLU A O 1
#